Protein AF-A0AAD7AV28-F1 (afdb_monomer)

Mean predicted aligned error: 9.12 Å

pLDDT: mean 81.39, std 18.54, range [38.44, 96.94]

Structure (mmCIF, N/CA/C/O backbone):
data_AF-A0AAD7AV28-F1
#
_entry.id   AF-A0AAD7AV28-F1
#
loop_
_atom_site.group_PDB
_atom_site.i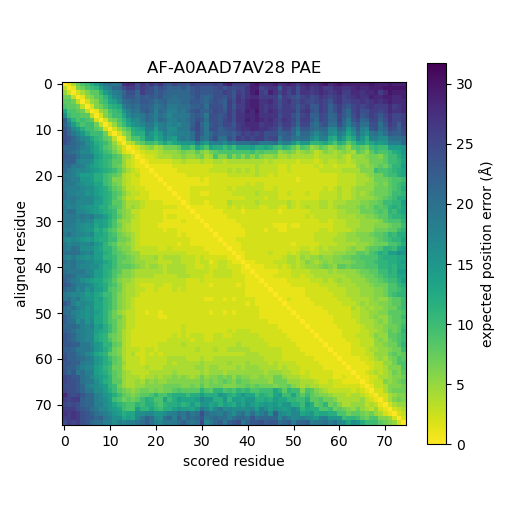d
_atom_site.type_symbol
_atom_site.label_atom_id
_atom_site.label_alt_id
_atom_site.label_comp_id
_atom_site.label_asym_id
_atom_site.label_entity_id
_atom_site.label_seq_id
_atom_site.pdbx_PDB_ins_code
_atom_site.Cartn_x
_atom_site.Cartn_y
_atom_site.Cartn_z
_atom_site.occupancy
_atom_site.B_iso_or_equiv
_atom_site.auth_seq_id
_atom_site.auth_comp_id
_atom_site.auth_asym_id
_atom_site.auth_atom_id
_atom_site.pdbx_PDB_model_num
ATOM 1 N N . MET A 1 1 ? 31.416 6.111 -0.988 1.00 45.38 1 MET A N 1
ATOM 2 C 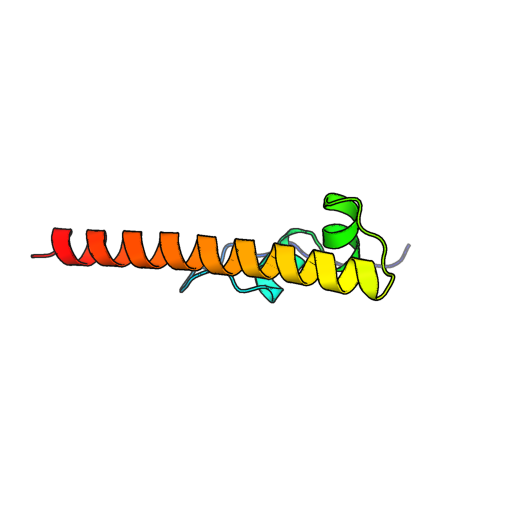CA . MET A 1 1 ? 30.139 5.414 -0.716 1.00 45.38 1 MET A CA 1
ATOM 3 C C . MET A 1 1 ? 29.216 6.412 -0.021 1.00 45.38 1 MET A C 1
ATOM 5 O O . MET A 1 1 ? 29.448 6.721 1.140 1.00 45.38 1 MET A O 1
ATOM 9 N N . SER A 1 2 ? 28.278 7.025 -0.750 1.00 52.25 2 SER A N 1
ATOM 10 C CA . SER A 1 2 ? 27.469 8.158 -0.261 1.00 52.25 2 SER A CA 1
AT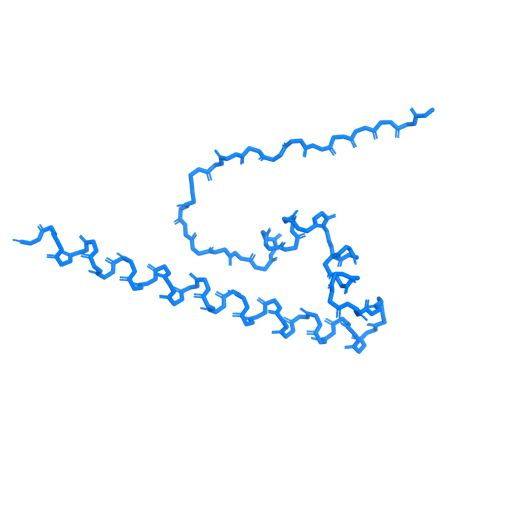OM 11 C C . SER A 1 2 ? 26.130 7.722 0.352 1.00 52.25 2 SER A C 1
ATOM 13 O O . SER A 1 2 ? 25.214 7.352 -0.364 1.00 52.25 2 SER A O 1
ATOM 15 N N . THR A 1 3 ? 26.07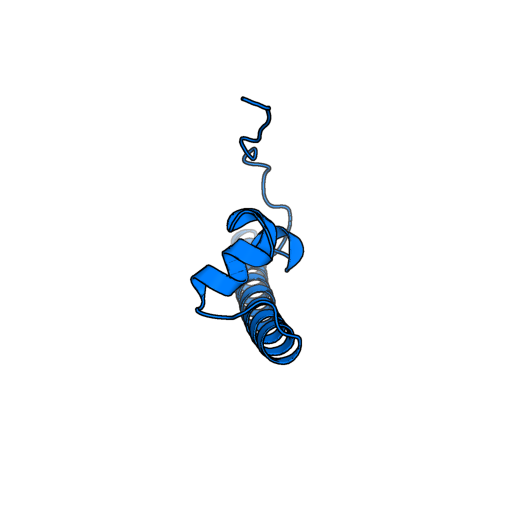9 7.796 1.687 1.00 57.75 3 THR A N 1
ATOM 16 C CA . THR A 1 3 ? 25.075 8.429 2.582 1.00 57.75 3 THR A CA 1
ATOM 17 C C . THR A 1 3 ? 23.549 8.194 2.487 1.00 57.75 3 THR A C 1
ATOM 19 O O . THR A 1 3 ? 22.938 8.500 1.470 1.00 57.75 3 THR A O 1
ATOM 22 N N . LYS A 1 4 ? 22.978 7.994 3.703 1.00 40.66 4 LYS A N 1
ATOM 23 C CA . LYS A 1 4 ? 21.649 8.389 4.268 1.00 40.66 4 LYS A CA 1
ATOM 24 C C . LYS A 1 4 ? 20.479 7.401 4.083 1.00 40.66 4 LYS A C 1
ATOM 26 O O . LYS A 1 4 ? 20.079 7.119 2.971 1.00 40.66 4 LYS A O 1
ATOM 31 N N . SER A 1 5 ? 20.019 6.779 5.184 1.00 46.22 5 SER A N 1
ATOM 32 C CA . SER A 1 5 ? 18.917 7.224 6.091 1.00 46.22 5 SER A CA 1
ATOM 33 C C . SER A 1 5 ? 17.546 6.834 5.507 1.00 46.22 5 SER A C 1
ATOM 35 O O . SER A 1 5 ? 17.309 7.093 4.341 1.00 46.22 5 SER A O 1
ATOM 37 N N . SER A 1 6 ? 16.608 6.180 6.196 1.00 41.66 6 SER A N 1
ATOM 38 C CA . SER A 1 6 ? 16.063 6.536 7.509 1.00 41.66 6 SER A CA 1
ATOM 39 C C . SER A 1 6 ? 15.214 5.407 8.114 1.00 41.66 6 SER A C 1
ATOM 41 O O . SER A 1 6 ? 14.261 4.941 7.487 1.00 41.66 6 SER A O 1
ATOM 43 N N . THR A 1 7 ? 15.487 5.070 9.375 1.00 48.31 7 THR A N 1
ATOM 44 C CA . THR A 1 7 ? 14.518 4.512 10.329 1.00 48.31 7 THR A CA 1
ATOM 45 C C . THR A 1 7 ? 13.252 5.371 10.322 1.00 48.31 7 THR A C 1
ATOM 47 O O . THR A 1 7 ? 13.335 6.575 10.567 1.00 48.31 7 THR A O 1
ATOM 50 N N . SER A 1 8 ? 12.085 4.789 10.035 1.00 42.34 8 SER A N 1
ATOM 51 C CA . SER A 1 8 ? 10.804 5.480 10.210 1.00 42.34 8 SER A CA 1
ATOM 52 C C . SER A 1 8 ? 10.165 5.064 11.531 1.00 42.34 8 SER A C 1
ATOM 54 O O . SER A 1 8 ? 9.696 3.950 11.731 1.00 42.34 8 SER A O 1
ATOM 56 N N . THR A 1 9 ? 10.231 6.023 12.443 1.00 38.44 9 THR A N 1
ATOM 57 C CA . THR A 1 9 ? 9.562 6.139 13.729 1.00 38.44 9 THR A CA 1
ATOM 58 C C . THR A 1 9 ? 8.105 5.674 13.692 1.00 38.44 9 THR A C 1
ATOM 60 O O . THR A 1 9 ? 7.289 6.203 12.938 1.00 38.44 9 THR A O 1
ATOM 63 N N . SER A 1 10 ? 7.791 4.740 14.590 1.00 42.22 10 SER A N 1
ATOM 64 C CA . SER A 1 10 ? 6.457 4.438 15.113 1.00 42.22 10 SER A CA 1
ATOM 65 C C . SER A 1 10 ? 5.854 5.699 15.751 1.00 42.22 10 SER A C 1
ATOM 67 O O . SER A 1 10 ? 6.015 5.945 16.945 1.00 42.22 10 SER A O 1
ATOM 69 N N . GLY A 1 1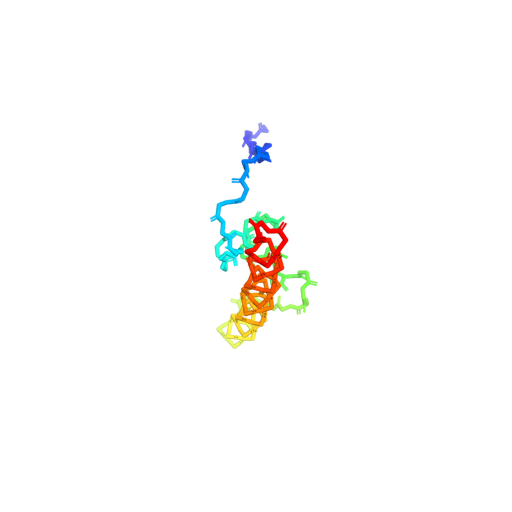1 ? 5.204 6.534 14.942 1.00 46.69 11 GLY A N 1
ATOM 70 C CA . GLY A 1 11 ? 4.306 7.588 15.406 1.00 46.69 11 GLY A CA 1
ATOM 71 C C . GLY A 1 11 ? 2.894 7.023 15.504 1.00 46.69 11 GLY A C 1
ATOM 72 O O . GLY A 1 11 ? 2.377 6.492 14.524 1.00 46.69 11 GLY A O 1
ATOM 73 N N . SER A 1 12 ? 2.292 7.112 16.685 1.00 46.72 12 SER A N 1
ATOM 74 C CA . SER A 1 12 ? 0.895 6.777 16.978 1.00 46.72 12 SER A CA 1
ATOM 75 C C . SER A 1 12 ? -0.043 7.248 15.856 1.00 46.72 12 SER A C 1
ATOM 77 O O . SER A 1 12 ? -0.189 8.451 15.638 1.00 46.72 12 SER A O 1
ATOM 79 N N . LYS A 1 13 ? -0.640 6.297 15.118 1.00 56.19 13 LYS A N 1
ATOM 80 C CA . LYS A 1 13 ? -1.538 6.573 13.986 1.00 56.19 13 LYS A CA 1
ATOM 81 C C . LYS A 1 13 ? -2.770 7.339 14.480 1.00 56.19 13 LYS A C 1
ATOM 83 O O . LYS A 1 13 ? -3.573 6.809 15.240 1.00 56.19 13 LYS A O 1
ATOM 88 N N . THR A 1 14 ? -2.921 8.584 14.040 1.00 64.06 14 THR A N 1
ATOM 89 C CA . THR A 1 14 ? -4.067 9.459 14.347 1.00 64.06 14 THR A CA 1
ATOM 90 C C . THR A 1 14 ? -5.225 9.323 13.351 1.00 64.06 14 THR A C 1
ATOM 92 O O . THR A 1 14 ? -6.219 10.032 13.481 1.00 64.06 14 THR A O 1
ATOM 95 N N . GLY A 1 15 ? -5.132 8.417 12.374 1.00 72.19 15 GLY A N 1
ATOM 96 C CA . GLY A 1 15 ? -6.135 8.227 11.326 1.00 72.19 15 GLY A CA 1
ATOM 97 C C . GLY A 1 15 ? -5.785 7.078 10.372 1.00 72.19 15 GLY A C 1
ATOM 98 O O . GLY A 1 15 ? -4.743 6.435 10.564 1.00 72.19 15 GLY A O 1
ATOM 99 N N . PRO A 1 16 ? -6.638 6.830 9.361 1.00 82.69 16 PRO A N 1
ATOM 100 C CA . PRO A 1 16 ? -6.384 5.830 8.328 1.00 82.69 16 PRO A CA 1
ATOM 101 C C . PRO A 1 16 ? -5.149 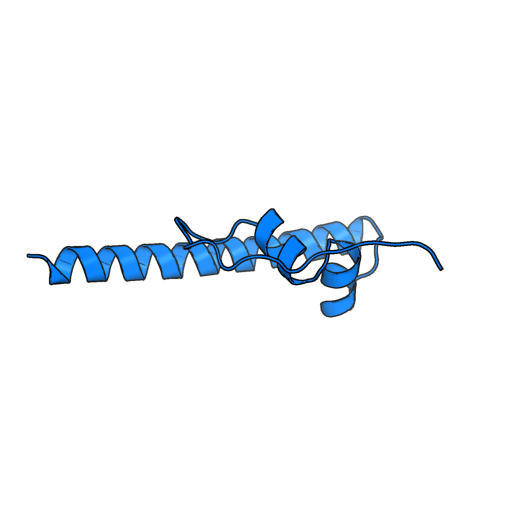6.191 7.498 1.00 82.69 16 PRO A C 1
ATOM 103 O O . PRO A 1 16 ? -4.747 7.358 7.421 1.00 82.69 16 PRO A O 1
ATOM 106 N N . MET A 1 17 ? -4.511 5.185 6.901 1.00 86.25 17 MET A N 1
ATOM 107 C CA . MET A 1 17 ? -3.281 5.383 6.143 1.00 86.25 17 MET A CA 1
ATOM 108 C C . MET A 1 17 ? -3.585 6.024 4.784 1.00 86.25 17 MET A C 1
ATOM 110 O O . MET A 1 17 ? -4.394 5.537 4.005 1.00 86.25 17 MET A O 1
ATOM 114 N N . THR A 1 18 ? -2.916 7.136 4.494 1.00 88.94 18 THR A N 1
ATOM 115 C CA . THR A 1 18 ? -3.014 7.826 3.196 1.00 88.94 18 THR A CA 1
ATOM 116 C C . THR A 1 18 ? -2.126 7.157 2.147 1.00 88.94 18 THR A C 1
ATOM 118 O O . THR A 1 18 ? -1.103 6.552 2.489 1.00 88.94 18 THR A O 1
ATOM 121 N N . ARG A 1 19 ? -2.421 7.360 0.854 1.00 90.69 19 ARG A N 1
ATOM 122 C CA . ARG A 1 19 ? -1.592 6.851 -0.267 1.00 90.69 19 ARG A CA 1
ATOM 123 C C . ARG A 1 19 ? -0.104 7.149 -0.087 1.00 90.69 19 ARG A C 1
ATOM 125 O O . ARG A 1 19 ? 0.739 6.275 -0.254 1.00 90.69 19 ARG A O 1
ATOM 132 N N . SER A 1 20 ? 0.234 8.373 0.317 1.00 89.94 20 SER A N 1
ATOM 133 C CA . SER A 1 20 ? 1.620 8.800 0.548 1.00 89.94 20 SER A CA 1
ATOM 134 C C . SER A 1 20 ? 2.310 8.015 1.663 1.00 89.94 20 SER A C 1
ATOM 136 O O . SER A 1 20 ? 3.504 7.729 1.569 1.00 89.94 20 SER A O 1
ATOM 138 N N . GLN A 1 21 ? 1.581 7.658 2.723 1.00 91.19 21 GLN A N 1
ATOM 139 C CA . GLN A 1 21 ? 2.116 6.822 3.796 1.00 91.19 21 GLN A CA 1
ATOM 140 C C . GLN A 1 21 ? 2.322 5.387 3.316 1.00 91.19 21 GLN A C 1
ATOM 142 O O . GLN A 1 21 ? 3.358 4.806 3.638 1.00 91.19 21 GLN A O 1
ATOM 147 N N . ILE A 1 22 ? 1.383 4.844 2.532 1.00 91.69 22 ILE A N 1
ATOM 148 C CA . ILE A 1 22 ? 1.500 3.507 1.933 1.00 91.69 22 ILE A CA 1
ATOM 149 C C . ILE A 1 22 ? 2.731 3.474 1.027 1.00 91.69 22 ILE A C 1
ATOM 151 O O . ILE A 1 22 ? 3.645 2.699 1.254 1.00 91.69 22 ILE A O 1
ATOM 155 N N . ILE A 1 23 ? 2.864 4.404 0.082 1.00 93.81 23 ILE A N 1
ATOM 156 C CA . ILE A 1 23 ? 4.050 4.494 -0.785 1.00 93.81 23 ILE A CA 1
ATOM 157 C C . ILE A 1 23 ? 5.348 4.561 0.040 1.00 93.81 23 ILE A C 1
ATOM 159 O O . ILE A 1 23 ? 6.354 3.937 -0.307 1.00 93.81 23 ILE A O 1
ATOM 163 N N . LYS A 1 24 ? 5.341 5.314 1.146 1.00 93.19 24 LYS A N 1
ATOM 164 C CA . LYS A 1 24 ? 6.507 5.459 2.021 1.00 93.19 24 LYS A CA 1
ATOM 165 C C . LYS A 1 24 ? 6.884 4.153 2.726 1.00 93.19 24 LYS A C 1
ATOM 167 O O . LYS A 1 24 ? 8.078 3.930 2.913 1.00 93.19 24 LYS A O 1
ATOM 172 N N . SER A 1 25 ? 5.929 3.291 3.085 1.00 92.56 25 SER A N 1
ATOM 173 C CA . SER A 1 25 ? 6.232 2.002 3.730 1.00 92.56 25 SER A CA 1
ATOM 174 C C . SER A 1 25 ? 6.951 1.028 2.791 1.00 92.56 25 SER A C 1
ATOM 176 O O . SER A 1 25 ? 7.801 0.270 3.247 1.00 92.56 25 SER A O 1
ATOM 178 N N . TYR A 1 26 ? 6.706 1.119 1.480 1.00 93.44 26 TYR A N 1
ATOM 179 C CA . TYR A 1 26 ? 7.419 0.351 0.450 1.00 93.44 26 TYR A CA 1
ATOM 180 C C . TYR A 1 26 ? 8.780 0.963 0.066 1.00 93.44 26 TYR A C 1
ATOM 182 O O . TYR A 1 26 ? 9.507 0.418 -0.761 1.00 93.44 26 TYR A O 1
ATOM 190 N N . GLY A 1 27 ? 9.168 2.097 0.659 1.00 93.81 27 GLY A N 1
ATOM 191 C CA . GLY A 1 27 ? 10.414 2.794 0.326 1.00 93.81 27 GLY A CA 1
ATOM 192 C C . GLY A 1 27 ? 10.306 3.718 -0.891 1.00 93.81 27 GLY A C 1
ATOM 193 O O . GLY A 1 27 ? 11.325 4.099 -1.462 1.00 93.81 27 GLY A O 1
ATOM 194 N N . GLY A 1 28 ? 9.089 4.107 -1.280 1.00 95.12 28 GLY A N 1
ATOM 195 C CA . GLY A 1 28 ? 8.828 5.049 -2.366 1.00 95.12 28 GLY A CA 1
ATOM 196 C C . GLY A 1 28 ? 8.062 4.439 -3.539 1.00 95.12 28 GLY A C 1
ATOM 197 O O . GLY A 1 28 ? 7.833 3.233 -3.618 1.00 95.12 28 GLY A O 1
ATOM 198 N N . ARG A 1 29 ? 7.663 5.305 -4.479 1.00 94.19 29 ARG A N 1
ATOM 199 C CA . ARG A 1 29 ? 6.809 4.928 -5.616 1.00 94.19 29 ARG A CA 1
ATOM 200 C C . ARG A 1 29 ? 7.421 3.834 -6.505 1.00 94.19 29 ARG A C 1
ATOM 202 O O . ARG A 1 29 ? 6.685 2.906 -6.826 1.00 94.19 29 ARG A O 1
ATOM 209 N N . PRO A 1 30 ? 8.716 3.881 -6.877 1.00 95.62 30 PRO A N 1
ATOM 210 C CA . PRO A 1 30 ? 9.302 2.835 -7.715 1.00 95.62 30 PRO A CA 1
ATOM 211 C C . PRO A 1 30 ? 9.259 1.465 -7.042 1.00 95.62 30 PRO A C 1
ATOM 213 O O . PRO A 1 30 ? 8.816 0.498 -7.648 1.00 95.62 30 PRO A O 1
ATOM 216 N N . ASN A 1 31 ? 9.636 1.388 -5.765 1.00 96.19 31 ASN A N 1
ATOM 217 C CA . ASN A 1 31 ? 9.621 0.126 -5.028 1.00 96.19 31 ASN A CA 1
ATOM 218 C C . ASN A 1 31 ? 8.207 -0.429 -4.852 1.00 96.19 31 ASN A C 1
ATOM 220 O O . ASN A 1 31 ? 8.014 -1.636 -4.971 1.00 96.19 31 ASN A O 1
ATOM 224 N N . PHE A 1 32 ? 7.225 0.443 -4.606 1.00 96.44 32 PHE A N 1
ATOM 225 C CA . PHE A 1 32 ? 5.820 0.055 -4.596 1.00 96.44 32 PHE A CA 1
ATOM 226 C C . PHE A 1 32 ? 5.427 -0.571 -5.941 1.00 96.44 32 PHE A C 1
ATOM 228 O O . PHE A 1 32 ? 5.037 -1.731 -5.957 1.00 96.44 32 PHE A O 1
ATOM 235 N N . GLN A 1 33 ? 5.623 0.129 -7.067 1.00 96.94 33 GLN A N 1
ATOM 236 C CA . GLN A 1 33 ? 5.286 -0.392 -8.404 1.00 96.94 33 GLN A CA 1
ATOM 237 C C . GLN A 1 33 ? 5.935 -1.762 -8.649 1.00 96.94 33 GLN A C 1
ATOM 239 O O . GLN A 1 33 ? 5.243 -2.723 -8.977 1.00 96.94 33 GLN A O 1
ATOM 244 N N . TYR A 1 34 ? 7.241 -1.886 -8.398 1.00 96.38 34 TYR A N 1
ATOM 245 C CA . TYR A 1 34 ? 7.964 -3.142 -8.594 1.00 96.38 34 TYR A CA 1
ATOM 246 C C . TYR A 1 34 ? 7.475 -4.274 -7.684 1.00 96.38 34 TYR A C 1
ATOM 248 O O . TYR A 1 34 ? 7.485 -5.428 -8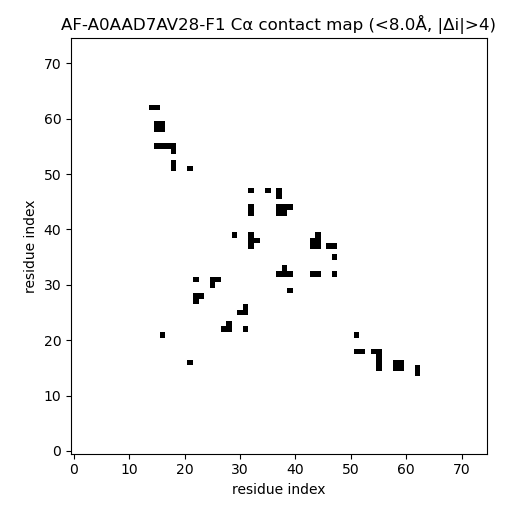.108 1.00 96.38 34 TYR A O 1
ATOM 256 N N . SER A 1 35 ? 6.993 -3.965 -6.476 1.00 95.62 35 SER A N 1
ATOM 257 C CA . SER A 1 35 ? 6.406 -4.962 -5.565 1.00 95.62 35 SER A CA 1
ATOM 258 C C . SER A 1 35 ? 5.116 -5.574 -6.122 1.00 95.62 35 SER A C 1
ATOM 260 O O . SER A 1 35 ? 4.793 -6.711 -5.792 1.00 95.62 35 SER A O 1
ATOM 262 N N . PHE A 1 36 ? 4.412 -4.846 -6.992 1.00 94.69 36 PHE A N 1
ATOM 263 C CA . PHE A 1 36 ? 3.206 -5.303 -7.690 1.00 94.69 36 PHE A CA 1
ATOM 264 C C . PHE A 1 36 ? 3.481 -5.710 -9.147 1.00 94.69 36 PHE A C 1
ATOM 266 O O . PHE A 1 36 ? 2.550 -5.918 -9.917 1.00 94.69 36 PHE A O 1
ATOM 273 N N . GLY A 1 37 ? 4.753 -5.832 -9.547 1.00 95.50 37 GLY A N 1
ATOM 274 C CA . GLY A 1 37 ? 5.132 -6.189 -10.918 1.00 95.50 37 GLY A CA 1
ATOM 275 C C . GLY A 1 37 ? 4.845 -5.099 -11.960 1.00 95.50 37 GLY A C 1
ATOM 276 O O . GLY A 1 37 ? 4.901 -5.369 -13.160 1.00 95.50 37 GLY A O 1
ATOM 277 N N . LEU A 1 38 ? 4.560 -3.873 -11.516 1.00 95.50 38 LEU A N 1
ATOM 278 C CA . LEU A 1 38 ? 4.246 -2.727 -12.362 1.00 95.50 38 LEU A CA 1
ATOM 279 C C . LEU A 1 38 ? 5.522 -2.008 -12.813 1.00 95.50 38 LEU A C 1
ATOM 281 O O . LEU A 1 38 ? 6.507 -1.912 -12.075 1.00 95.50 38 LEU A O 1
ATOM 285 N N . LYS A 1 39 ? 5.493 -1.463 -14.033 1.00 94.44 39 LYS A N 1
ATOM 286 C CA . LYS A 1 39 ? 6.569 -0.612 -14.567 1.00 94.44 39 LYS A CA 1
ATOM 287 C C . LYS A 1 39 ? 6.381 0.846 -14.147 1.00 94.44 39 LYS A C 1
ATOM 289 O O . LYS A 1 39 ? 5.410 1.192 -13.489 1.00 94.44 39 LYS A O 1
ATOM 294 N N . MET A 1 40 ? 7.308 1.720 -14.530 1.00 94.25 40 MET A N 1
ATOM 295 C CA . MET A 1 40 ? 7.217 3.172 -14.299 1.00 94.25 40 MET A CA 1
ATOM 296 C C . MET A 1 40 ? 6.647 3.934 -15.507 1.00 94.25 40 MET A C 1
ATOM 298 O O . MET A 1 40 ? 6.864 5.136 -15.638 1.00 94.25 40 MET A O 1
ATOM 302 N N . ASP A 1 41 ? 5.936 3.233 -16.388 1.00 94.62 41 ASP A N 1
ATOM 303 C CA . ASP A 1 41 ? 5.239 3.820 -17.530 1.00 94.62 41 ASP A CA 1
ATOM 304 C C . ASP A 1 41 ? 3.890 4.420 -17.088 1.00 94.62 41 ASP A C 1
ATOM 306 O O . ASP A 1 41 ? 3.337 3.971 -16.080 1.00 94.62 41 ASP A O 1
ATOM 310 N N . PRO A 1 42 ? 3.333 5.411 -17.812 1.00 94.31 42 PRO A N 1
ATOM 311 C CA . PRO A 1 42 ? 2.084 6.078 -17.432 1.00 94.31 42 PRO A CA 1
ATOM 312 C C . PRO A 1 42 ? 0.918 5.118 -17.152 1.00 94.31 42 PRO A C 1
ATOM 314 O O . PRO A 1 42 ? 0.247 5.272 -16.134 1.00 94.31 42 PRO A O 1
ATOM 317 N N . ASP A 1 43 ? 0.746 4.085 -17.980 1.00 94.06 43 ASP A N 1
ATOM 318 C CA . ASP A 1 43 ? -0.331 3.096 -17.831 1.00 94.06 43 ASP A CA 1
ATOM 319 C C . ASP A 1 43 ? -0.163 2.276 -16.539 1.00 94.06 43 ASP A C 1
ATOM 321 O O . ASP A 1 43 ? -1.070 2.160 -15.718 1.00 94.06 43 ASP A O 1
ATOM 325 N N . SER A 1 44 ? 1.054 1.786 -16.279 1.00 94.00 44 SER A N 1
ATOM 326 C CA . SER A 1 44 ? 1.377 1.092 -15.025 1.00 94.00 44 SER A CA 1
ATOM 327 C C . SER A 1 44 ? 1.302 2.016 -13.804 1.00 94.00 44 SER A C 1
ATOM 329 O O . SER A 1 44 ? 1.122 1.554 -12.677 1.00 94.00 44 SER A O 1
ATOM 331 N N . ILE A 1 45 ? 1.488 3.326 -13.979 1.00 94.44 45 ILE A N 1
ATOM 332 C CA . ILE A 1 45 ? 1.307 4.315 -12.914 1.00 94.44 45 ILE A CA 1
ATOM 333 C C . ILE A 1 45 ? -0.178 4.471 -12.575 1.00 94.44 45 ILE A C 1
ATOM 335 O O . ILE A 1 45 ? -0.514 4.614 -11.397 1.00 94.44 45 ILE A O 1
ATOM 339 N N . GLU A 1 46 ? -1.061 4.426 -13.564 1.00 96.12 46 GLU A N 1
ATOM 340 C CA . GLU A 1 46 ? -2.504 4.451 -13.340 1.00 96.12 46 GLU A CA 1
ATOM 341 C C . GLU A 1 46 ? -2.969 3.198 -12.590 1.00 96.12 46 GLU A C 1
ATOM 343 O O . GLU A 1 46 ? -3.635 3.321 -11.560 1.00 96.12 46 GLU A O 1
ATOM 348 N N . GLU A 1 47 ? -2.505 2.015 -13.001 1.00 95.94 47 GLU A N 1
ATOM 349 C CA . GLU A 1 47 ? -2.777 0.760 -12.285 1.00 95.94 47 GLU A CA 1
ATOM 350 C C . GLU A 1 47 ? -2.295 0.816 -10.830 1.00 95.94 47 GLU A C 1
ATOM 352 O O . GLU A 1 47 ? -3.032 0.485 -9.901 1.00 95.94 47 GLU A O 1
ATOM 357 N N . GLY A 1 48 ? -1.077 1.307 -10.595 1.00 95.81 48 GLY A N 1
ATOM 358 C CA . GLY A 1 48 ? -0.558 1.445 -9.237 1.00 95.81 48 GLY A CA 1
ATOM 359 C C . GLY A 1 48 ? -1.320 2.465 -8.395 1.00 95.81 48 GLY A C 1
ATOM 360 O O . GLY A 1 48 ? -1.439 2.284 -7.185 1.00 95.81 48 GLY A O 1
ATOM 361 N N . ASN A 1 49 ? -1.867 3.517 -9.012 1.00 95.75 49 ASN A N 1
ATOM 362 C CA . ASN A 1 49 ? -2.760 4.438 -8.315 1.00 95.75 49 ASN A CA 1
ATOM 363 C C . ASN A 1 49 ? -4.056 3.718 -7.921 1.00 95.75 49 ASN A C 1
ATOM 365 O O . ASN A 1 49 ? -4.442 3.808 -6.765 1.00 95.75 49 ASN A O 1
ATOM 369 N N . ALA A 1 50 ? -4.667 2.931 -8.811 1.00 96.25 50 ALA A N 1
ATOM 370 C CA . ALA A 1 50 ? -5.869 2.161 -8.480 1.00 96.25 50 ALA A CA 1
ATOM 371 C C . ALA A 1 50 ? -5.647 1.191 -7.301 1.00 96.25 50 ALA A C 1
ATOM 373 O O . ALA A 1 50 ? -6.510 1.057 -6.434 1.00 96.25 50 ALA A O 1
ATOM 374 N N . ILE A 1 51 ? -4.467 0.566 -7.218 1.00 95.94 51 ILE A N 1
ATOM 375 C CA . ILE A 1 51 ? -4.095 -0.279 -6.074 1.00 95.94 51 ILE A CA 1
ATOM 376 C C . ILE A 1 51 ? -4.003 0.555 -4.787 1.00 95.94 51 ILE A C 1
ATOM 378 O O . ILE A 1 51 ? -4.539 0.156 -3.755 1.00 95.94 51 ILE A O 1
ATOM 382 N N . LEU A 1 52 ? -3.346 1.720 -4.828 1.00 94.88 52 LEU A N 1
ATOM 383 C CA . LEU A 1 52 ? -3.250 2.618 -3.669 1.00 94.88 52 LEU A CA 1
ATOM 384 C C . LEU A 1 52 ? -4.623 3.095 -3.186 1.00 94.88 52 LEU A C 1
ATOM 386 O O . LEU A 1 52 ? -4.819 3.230 -1.980 1.00 94.88 52 LEU A O 1
ATOM 390 N N . ASP A 1 53 ? -5.554 3.332 -4.108 1.00 95.12 53 ASP A N 1
ATOM 391 C CA . ASP A 1 53 ? -6.922 3.752 -3.805 1.00 95.12 53 ASP A CA 1
ATOM 392 C C . ASP A 1 53 ? -7.674 2.653 -3.053 1.00 95.12 53 ASP A C 1
ATOM 394 O O . ASP A 1 53 ? -8.324 2.937 -2.048 1.00 95.12 53 ASP A O 1
ATOM 398 N N . ALA A 1 54 ? -7.517 1.397 -3.480 1.00 95.06 54 ALA A N 1
ATOM 399 C CA . ALA A 1 54 ? -8.096 0.249 -2.790 1.00 95.06 54 ALA A CA 1
ATOM 400 C C . ALA A 1 54 ? -7.540 0.091 -1.364 1.00 95.06 54 ALA A C 1
ATOM 402 O O . ALA A 1 54 ? -8.313 -0.100 -0.427 1.00 95.06 54 ALA A O 1
ATOM 403 N N . PHE A 1 55 ? -6.222 0.233 -1.176 1.00 92.62 55 PHE A N 1
ATOM 404 C CA . PHE A 1 55 ? -5.616 0.189 0.161 1.00 92.62 55 PHE A CA 1
ATOM 405 C C . PHE A 1 55 ? -6.112 1.325 1.059 1.00 92.62 55 PHE A C 1
ATOM 407 O O . PHE A 1 55 ? -6.471 1.089 2.206 1.00 92.62 55 PHE A O 1
ATOM 414 N N . GLU A 1 56 ? -6.147 2.558 0.550 1.00 91.56 56 GLU A N 1
ATOM 415 C CA . GLU A 1 56 ? -6.623 3.716 1.314 1.00 91.56 56 GLU A CA 1
ATOM 416 C C . GLU A 1 56 ? -8.097 3.572 1.713 1.00 91.56 56 GLU A C 1
ATOM 418 O O . GLU A 1 56 ? -8.487 3.986 2.807 1.00 91.56 56 GLU A O 1
ATOM 423 N N . GLN A 1 57 ? -8.919 2.994 0.835 1.00 92.44 57 GLN A N 1
ATOM 424 C CA . GLN A 1 57 ? -10.317 2.726 1.133 1.00 92.44 57 GLN A CA 1
ATOM 425 C C . GLN A 1 57 ? -10.466 1.644 2.207 1.00 92.44 57 GLN A C 1
ATOM 427 O O . GLN A 1 57 ? -11.183 1.868 3.179 1.00 92.44 57 GLN A O 1
ATOM 432 N N . GLN A 1 58 ? -9.752 0.526 2.080 1.00 90.69 58 GLN A N 1
ATOM 433 C CA . GLN A 1 58 ? -9.799 -0.552 3.067 1.00 90.69 58 GLN A CA 1
ATOM 434 C C . GLN A 1 58 ? -9.332 -0.069 4.450 1.00 90.69 58 GLN A C 1
ATOM 436 O O . GLN A 1 58 ? -10.041 -0.245 5.437 1.00 90.69 58 GLN A O 1
ATOM 441 N N . ASP A 1 59 ? -8.198 0.637 4.521 1.00 89.75 59 ASP A N 1
ATOM 442 C CA . ASP A 1 59 ? -7.680 1.196 5.777 1.00 89.75 59 ASP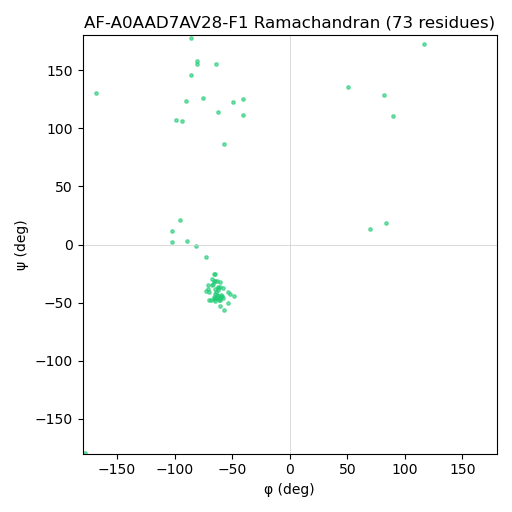 A CA 1
ATOM 443 C C . ASP A 1 59 ? -8.662 2.192 6.419 1.00 89.75 59 ASP A C 1
ATOM 445 O O . ASP A 1 59 ? -8.714 2.328 7.645 1.00 89.75 59 ASP A O 1
ATOM 449 N N . ARG A 1 60 ? -9.433 2.923 5.603 1.00 89.25 60 ARG A N 1
ATOM 450 C CA . ARG A 1 60 ? -10.480 3.829 6.088 1.00 89.25 60 ARG A CA 1
ATOM 451 C C . ARG A 1 60 ? -11.656 3.064 6.672 1.00 89.25 60 ARG A C 1
ATOM 453 O O . ARG A 1 60 ? -12.097 3.416 7.762 1.00 89.25 60 ARG A O 1
ATOM 460 N N . GLU A 1 61 ? -12.141 2.050 5.968 1.00 89.88 61 GLU A N 1
ATOM 461 C CA . GLU A 1 61 ? -13.253 1.211 6.417 1.00 89.88 61 GLU A CA 1
ATOM 462 C C . GLU A 1 61 ? -12.913 0.511 7.742 1.00 89.88 61 GLU A C 1
ATOM 464 O O . GLU A 1 61 ? -13.697 0.584 8.693 1.00 89.88 61 GLU A O 1
ATOM 469 N N . ASP A 1 62 ? -11.707 -0.052 7.854 1.00 88.38 62 ASP A N 1
ATOM 470 C CA . ASP A 1 62 ? -11.207 -0.677 9.083 1.00 88.38 62 ASP A CA 1
ATOM 471 C C . ASP A 1 62 ? -11.124 0.338 10.237 1.00 88.38 62 ASP A C 1
ATOM 473 O O . ASP A 1 62 ? -11.589 0.082 11.353 1.00 88.38 62 ASP A O 1
ATOM 477 N N . TRP A 1 63 ? -10.598 1.540 9.974 1.00 88.00 63 TRP A N 1
ATOM 478 C CA . TRP A 1 63 ? -10.520 2.597 10.983 1.00 88.00 63 TRP A CA 1
ATOM 479 C C . TRP A 1 63 ? -11.908 3.055 11.451 1.00 88.00 63 TRP A C 1
ATOM 481 O O . TRP A 1 63 ? -12.127 3.237 12.649 1.00 88.00 63 TRP A O 1
ATOM 491 N N . GLU A 1 64 ? -12.862 3.235 10.537 1.00 87.00 64 GLU A N 1
ATOM 492 C CA . GLU A 1 64 ? -14.233 3.628 10.873 1.00 87.00 64 GLU A CA 1
ATOM 493 C C . GLU A 1 64 ? -14.949 2.555 11.707 1.00 87.00 64 GLU A C 1
ATOM 495 O O . GLU A 1 64 ? -15.626 2.893 12.687 1.00 87.00 64 GLU A O 1
ATOM 500 N N . ALA A 1 65 ? -14.756 1.275 11.373 1.00 85.88 65 ALA A N 1
ATOM 501 C CA . ALA A 1 65 ? -15.296 0.149 12.128 1.00 85.88 65 ALA A CA 1
ATOM 502 C C . ALA A 1 65 ? -14.759 0.123 13.569 1.00 85.88 65 ALA A C 1
ATOM 504 O O . ALA A 1 65 ? -15.547 0.068 14.520 1.00 85.88 65 ALA A O 1
ATOM 505 N N . GLU A 1 66 ? -13.445 0.275 13.754 1.00 83.94 66 GLU A N 1
ATOM 506 C CA . GLU A 1 66 ? -12.833 0.343 15.086 1.00 83.94 66 GLU A CA 1
ATOM 507 C C . GLU A 1 66 ? -13.325 1.543 15.905 1.00 83.94 66 GLU A C 1
ATOM 509 O O . GLU A 1 66 ? -13.508 1.453 17.123 1.00 83.94 66 GLU A O 1
ATOM 514 N N . GLN A 1 67 ? -13.502 2.704 15.267 1.00 82.38 67 GLN A N 1
ATOM 515 C CA . GLN A 1 67 ? -13.996 3.899 15.955 1.00 82.38 67 GLN A CA 1
ATOM 516 C C . GLN A 1 67 ? -15.446 3.732 16.401 1.00 82.38 67 GLN A C 1
ATOM 518 O O . GLN A 1 67 ? -15.825 4.250 17.454 1.00 82.38 67 GLN A O 1
ATOM 523 N N . LYS A 1 68 ? -16.260 3.020 15.618 1.00 81.56 68 LYS A N 1
ATOM 524 C CA . LYS A 1 68 ? -17.633 2.688 15.990 1.00 81.56 68 LYS A CA 1
ATOM 525 C C . LYS A 1 68 ? -17.655 1.763 17.209 1.00 81.56 68 LYS A C 1
ATOM 527 O O . LYS A 1 68 ? -18.285 2.111 18.203 1.00 81.56 68 LYS A O 1
ATOM 532 N N . GLU A 1 69 ? -16.868 0.688 17.198 1.00 78.12 69 GLU A N 1
ATOM 533 C CA . GLU A 1 69 ? -16.769 -0.245 18.330 1.00 78.12 69 GLU A CA 1
ATOM 534 C C . GLU A 1 69 ? -16.288 0.446 19.619 1.00 78.12 69 GLU A C 1
ATOM 536 O O . GLU A 1 69 ? -16.879 0.277 20.686 1.00 78.12 69 GLU A O 1
ATOM 541 N N . LYS A 1 70 ? -15.270 1.313 19.528 1.00 74.19 70 LYS A N 1
ATOM 542 C CA . LYS A 1 70 ? -14.763 2.085 20.680 1.00 74.19 70 LYS A CA 1
ATOM 543 C C . LYS A 1 70 ? -15.791 3.074 21.238 1.00 74.19 70 LYS A C 1
ATOM 545 O O . LYS A 1 70 ? -15.764 3.363 22.435 1.00 74.19 70 LYS A O 1
ATOM 550 N N . LYS A 1 71 ? -16.675 3.620 20.395 1.00 72.25 71 LYS A N 1
ATOM 551 C CA . LYS A 1 71 ? -17.773 4.498 20.836 1.00 72.25 71 LYS A CA 1
ATOM 552 C C . LYS A 1 71 ? -18.864 3.711 21.555 1.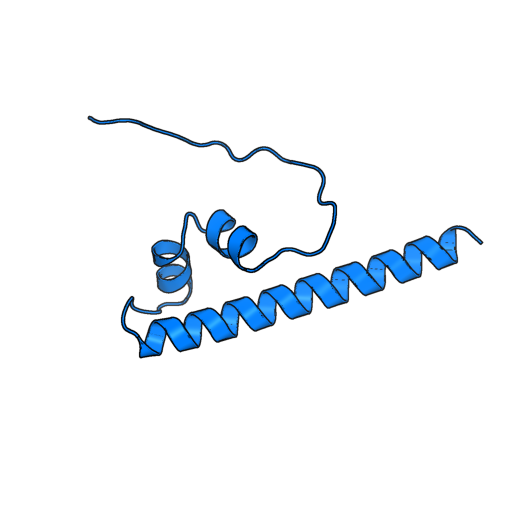00 72.25 71 LYS A C 1
ATOM 554 O O . LYS A 1 71 ? -19.356 4.190 22.573 1.00 72.25 71 LYS A O 1
ATOM 559 N N . ASP A 1 72 ? -19.196 2.521 21.065 1.00 67.62 72 ASP A N 1
ATOM 560 C CA . ASP A 1 72 ? -20.203 1.653 21.679 1.00 67.62 72 ASP A CA 1
ATOM 561 C C . ASP A 1 72 ? -19.707 1.041 23.005 1.00 67.62 72 ASP A C 1
ATOM 563 O O . ASP A 1 72 ? -20.471 0.962 23.962 1.00 67.62 72 ASP A O 1
ATOM 567 N N . ALA A 1 73 ? -18.414 0.713 23.123 1.00 65.94 73 ALA A N 1
ATOM 568 C CA . ALA A 1 73 ? -17.812 0.164 24.347 1.00 65.94 73 ALA A CA 1
ATOM 569 C C . ALA A 1 73 ? -17.648 1.177 25.501 1.00 65.94 73 ALA A C 1
ATOM 571 O O . ALA A 1 73 ? -17.305 0.794 26.619 1.00 65.94 73 ALA A O 1
ATOM 572 N N . LYS A 1 74 ? -17.844 2.476 25.239 1.00 58.66 74 LYS A N 1
ATOM 573 C CA . LYS A 1 74 ? -17.710 3.554 26.236 1.00 58.66 74 LYS A CA 1
ATOM 574 C C . LYS A 1 74 ? -19.061 4.058 26.767 1.00 58.66 74 LYS A C 1
ATOM 576 O O . LYS A 1 74 ? -19.079 5.001 27.561 1.00 58.66 74 LYS A O 1
ATOM 581 N N . LYS A 1 75 ? -20.170 3.468 26.321 1.00 51.56 75 LYS A N 1
ATOM 582 C CA . LYS A 1 75 ? -21.529 3.783 26.772 1.00 51.56 75 LYS A CA 1
ATOM 583 C C . LYS A 1 75 ? -21.970 2.833 27.880 1.00 51.56 75 LYS A C 1
ATOM 585 O O . LYS A 1 75 ? -22.647 3.332 28.804 1.00 51.56 75 LYS A O 1
#

Foldseek 3Di:
DDDDDDDDDPDDDPAFDALVNVQVVLVHDCSQLVVVVFDPDPVSSVVSVVVSVVRSVVSRVVRVVVVVVVVVVVD

Organism: NCBI:txid1033008

Sequence (75 aa):
MSTKSSTSTSGSKTGPMTRSQIIKSYGGRPNFQYSFGLKMDPDSIEEGNAILDAFEQQDREDWEAEQKEKKDAKK

Solvent-accessible surface area (backbone atoms only — not comparable to full-atom values): 4557 Å² total; per-residue (Å²): 137,88,81,82,88,76,89,79,77,92,66,85,78,90,65,56,58,48,53,71,55,55,31,51,75,52,73,27,65,69,47,38,26,51,75,72,75,33,55,94,46,73,70,37,44,52,53,48,46,55,52,37,50,53,52,31,49,50,38,36,54,54,46,52,52,53,53,50,52,57,56,62,76,73,111

Radius of gyration: 16.21 Å; Cα contacts (8 Å, |Δi|>4): 38; chains: 1; bounding box: 52×16×45 Å

Secondary structure (DSSP, 8-state):
--------------SSPPHHHHHHHTTSHHHHHHHTT--SSHHHHHHHHHHHHHHHHHHHHHHHHHHHHHHHTT-